Protein AF-A0A9E4SX41-F1 (afdb_monomer)

Radius of gyration: 16.55 Å; Cα contacts (8 Å, |Δi|>4): 25; chains: 1; bounding box: 34×38×34 Å

Secondary structure (DSSP, 8-state):
--HHHHHHHHHHHHHHHHHHS-TT---SS-------EEEEE-SS-EEEEE---S--GGG---

pLDDT: mean 72.89, std 15.38, range [45.5, 95.56]

Sequence (62 aa):
MSDFEQHIQERMSRAYQRVFGSPANPGFGRPYMEPPVDIYHTDKEVVVLMEIAGIPEEEIEL

Solvent-accessible surface area (backbone atoms only — not comparable to full-atom values): 4323 Å² total; per-residue (Å²): 134,56,75,65,58,55,54,52,50,54,52,51,54,53,5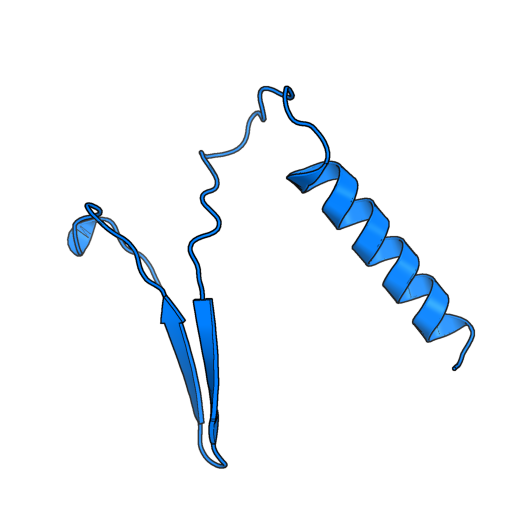1,48,45,72,76,68,62,55,101,78,64,86,61,97,54,76,91,79,79,84,63,66,68,51,78,48,79,58,102,86,50,76,48,80,46,69,66,72,84,93,65,59,74,92,79,63,84,133

Foldseek 3Di:
DDPVVVVVVVVVVVVCCVVPVDPDDPPPDDPDDDFDWDWDDDPVDIDIDGDDPPDDPVNDDD

Mean predicted aligned error: 13.6 Å

Nearest PDB structures (foldseek):
  7o9m-assembly1_a  TM=4.155E-01  e=6.138E+00  Homo sapiens

Structure (mmCIF, N/CA/C/O backbone):
data_AF-A0A9E4SX41-F1
#
_entry.id   AF-A0A9E4SX41-F1
#
loop_
_atom_site.group_PDB
_atom_site.id
_atom_site.type_symbol
_atom_site.label_atom_id
_atom_site.label_alt_id
_atom_site.label_comp_id
_atom_site.label_asym_id
_atom_site.label_entity_id
_atom_site.label_seq_id
_atom_site.pdbx_PDB_ins_code
_atom_site.Cartn_x
_atom_site.Cartn_y
_atom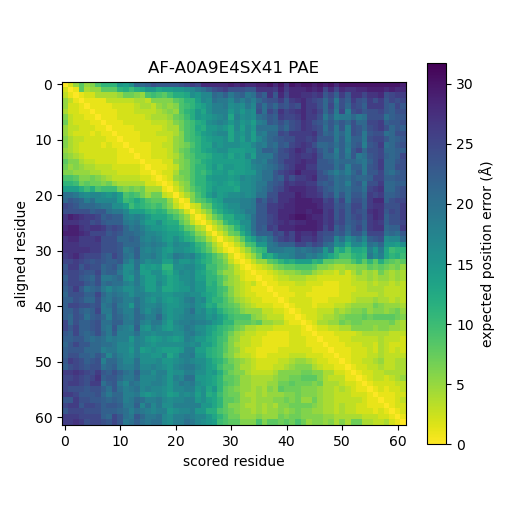_site.Cartn_z
_atom_site.occupancy
_atom_site.B_iso_or_equiv
_atom_s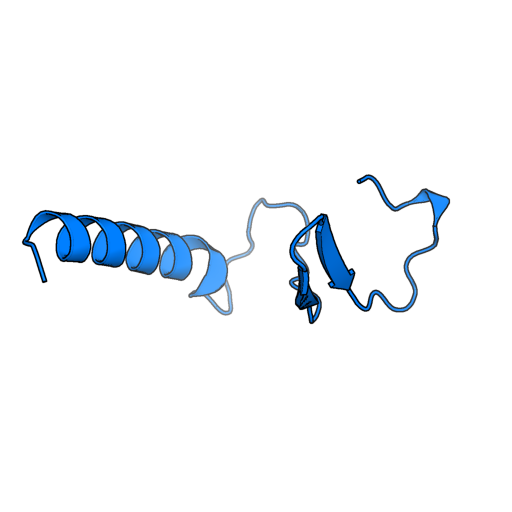ite.auth_seq_id
_atom_site.auth_comp_id
_atom_site.auth_asym_id
_atom_site.auth_atom_id
_atom_site.pdbx_PDB_model_num
ATOM 1 N N . MET A 1 1 ? -18.794 22.215 4.829 1.00 56.91 1 MET A N 1
ATOM 2 C CA . MET A 1 1 ? -17.337 21.974 4.872 1.00 56.91 1 MET A CA 1
ATOM 3 C C . MET A 1 1 ? -16.688 23.242 5.373 1.00 56.91 1 MET A C 1
ATOM 5 O O . MET A 1 1 ? -17.149 24.310 4.986 1.00 56.91 1 MET A O 1
ATOM 9 N N . SER A 1 2 ? -15.728 23.131 6.286 1.00 80.50 2 SER A N 1
ATOM 10 C CA . SER A 1 2 ? -15.062 24.301 6.876 1.00 80.50 2 SER A CA 1
ATOM 11 C C . SER A 1 2 ? -13.936 24.810 5.968 1.00 80.50 2 SER A C 1
ATOM 13 O O . SER A 1 2 ? -13.317 24.021 5.254 1.00 80.50 2 SER A O 1
ATOM 15 N N . ASP A 1 3 ? -13.633 26.110 6.017 1.00 79.19 3 ASP A N 1
ATOM 16 C CA . ASP A 1 3 ? -12.553 26.730 5.224 1.00 79.19 3 ASP A CA 1
ATOM 17 C C . ASP A 1 3 ? -11.184 26.061 5.455 1.00 79.19 3 ASP A C 1
ATOM 19 O O . ASP A 1 3 ? -10.333 26.008 4.566 1.00 79.19 3 ASP A O 1
ATOM 23 N N . PHE A 1 4 ? -10.980 25.484 6.642 1.00 77.81 4 PHE A N 1
ATOM 24 C CA . PHE A 1 4 ? -9.779 24.730 6.988 1.00 77.81 4 PHE A CA 1
ATOM 25 C C . PHE A 1 4 ? -9.637 23.437 6.171 1.00 77.81 4 PHE A C 1
ATOM 27 O O . PHE A 1 4 ? -8.550 23.132 5.681 1.00 77.81 4 PHE A O 1
ATOM 34 N N . GLU A 1 5 ? -10.727 22.693 5.971 1.00 66.12 5 GLU A N 1
ATOM 35 C CA . GLU A 1 5 ? -10.714 21.435 5.210 1.00 66.12 5 GLU A CA 1
ATOM 36 C C . GLU A 1 5 ? -10.383 21.679 3.736 1.00 66.12 5 GLU A C 1
ATOM 38 O O . GLU A 1 5 ? -9.575 20.951 3.157 1.00 66.12 5 GLU A O 1
ATOM 43 N N . GLN A 1 6 ? -10.941 22.743 3.148 1.00 76.19 6 GLN A N 1
ATOM 44 C CA . GLN A 1 6 ? -10.632 23.139 1.772 1.00 76.19 6 GLN A CA 1
ATOM 45 C C . GLN A 1 6 ? -9.159 23.531 1.623 1.00 76.19 6 GLN A C 1
ATOM 47 O O . GLN A 1 6 ? -8.493 23.105 0.678 1.00 76.19 6 GLN A O 1
ATOM 52 N N . HIS A 1 7 ? -8.616 24.268 2.596 1.00 74.62 7 HIS A N 1
ATOM 53 C CA . HIS A 1 7 ? -7.212 24.671 2.586 1.00 74.62 7 HIS A CA 1
ATOM 54 C C . HIS A 1 7 ? -6.247 23.474 2.658 1.00 74.62 7 HIS A C 1
ATOM 56 O O . HIS A 1 7 ? -5.217 23.449 1.974 1.00 74.62 7 HIS A O 1
ATOM 62 N N . ILE A 1 8 ? -6.573 22.463 3.469 1.00 78.69 8 ILE A N 1
ATOM 63 C CA . ILE A 1 8 ? -5.775 21.234 3.565 1.00 78.69 8 ILE A CA 1
ATOM 64 C C . ILE A 1 8 ? -5.879 20.415 2.274 1.00 78.69 8 ILE A C 1
ATOM 66 O O . ILE A 1 8 ? -4.850 19.966 1.762 1.00 78.69 8 ILE A O 1
ATOM 70 N N . GLN A 1 9 ? -7.076 20.275 1.701 1.00 71.38 9 GLN A N 1
ATOM 71 C CA . GLN A 1 9 ? -7.270 19.563 0.434 1.00 71.38 9 GLN A CA 1
ATOM 72 C C . GLN A 1 9 ? -6.509 20.214 -0.727 1.00 71.38 9 GLN A C 1
ATOM 74 O O . GLN A 1 9 ? -5.831 19.513 -1.479 1.00 71.38 9 GLN A O 1
ATOM 79 N N . GLU A 1 10 ? -6.530 21.544 -0.845 1.00 77.25 10 GLU A N 1
ATOM 80 C CA . GLU A 1 10 ? -5.753 22.252 -1.869 1.00 77.25 10 GLU A CA 1
ATOM 81 C C . GLU A 1 10 ? -4.244 22.039 -1.706 1.00 77.25 10 GLU A C 1
ATOM 83 O O . GLU A 1 10 ? -3.528 21.858 -2.696 1.00 77.25 10 GLU A O 1
ATOM 88 N N . ARG A 1 11 ? -3.739 22.035 -0.466 1.00 72.44 11 ARG A N 1
ATOM 89 C CA . ARG A 1 11 ? -2.321 21.760 -0.196 1.00 72.44 11 ARG A CA 1
ATOM 90 C C . ARG A 1 11 ? -1.930 20.343 -0.598 1.00 72.44 11 ARG A C 1
ATOM 92 O O . ARG A 1 11 ? -0.903 20.181 -1.259 1.00 72.44 11 ARG A O 1
ATOM 99 N N . MET A 1 12 ? -2.751 19.352 -0.255 1.00 67.00 12 MET A N 1
ATOM 100 C CA . MET A 1 12 ? -2.505 17.958 -0.629 1.00 67.00 12 MET A CA 1
ATOM 101 C C . MET A 1 12 ? -2.576 17.762 -2.146 1.00 67.00 12 MET A C 1
ATOM 103 O O . MET A 1 12 ? -1.671 17.166 -2.725 1.00 67.00 12 MET A O 1
ATOM 107 N N . SER A 1 13 ? -3.569 18.354 -2.815 1.00 69.88 13 SER A N 1
ATOM 108 C CA . SER A 1 13 ? -3.704 18.282 -4.275 1.00 69.88 13 SER A CA 1
ATOM 109 C C . SER A 1 13 ? -2.506 18.905 -5.003 1.00 69.88 13 SER A C 1
ATOM 111 O O . SER A 1 13 ? -2.034 18.351 -5.997 1.00 69.88 13 SER A O 1
ATOM 113 N N . ARG A 1 14 ? -1.976 20.032 -4.507 1.00 70.75 14 ARG A N 1
ATOM 114 C CA . ARG A 1 14 ? -0.776 20.672 -5.077 1.00 70.75 14 ARG A CA 1
ATOM 115 C C . ARG A 1 14 ? 0.497 19.866 -4.820 1.00 70.75 14 ARG A C 1
ATOM 117 O O . ARG A 1 14 ? 1.377 19.850 -5.677 1.00 70.75 14 ARG A O 1
ATOM 124 N N . ALA A 1 15 ? 0.620 19.225 -3.657 1.00 64.75 15 ALA A N 1
ATOM 125 C CA . ALA A 1 15 ? 1.743 18.336 -3.360 1.00 64.75 15 ALA A CA 1
ATOM 126 C C . ALA A 1 15 ? 1.719 17.107 -4.279 1.00 64.75 15 ALA A C 1
ATOM 128 O O . ALA A 1 15 ? 2.725 16.802 -4.916 1.00 64.75 15 ALA A O 1
ATOM 129 N N . TYR A 1 16 ? 0.545 16.495 -4.442 1.00 60.34 16 TYR A N 1
ATOM 130 C CA . TYR A 1 16 ? 0.328 15.360 -5.331 1.00 60.34 16 TYR A CA 1
ATOM 131 C C . TYR A 1 16 ? 0.689 15.691 -6.788 1.00 60.34 16 TYR A C 1
ATOM 133 O O . TYR A 1 16 ? 1.479 14.982 -7.403 1.00 60.34 16 TYR A O 1
ATOM 141 N N . GLN A 1 17 ? 0.234 16.831 -7.324 1.00 62.62 17 GLN A N 1
ATOM 142 C CA . GLN A 1 17 ? 0.599 17.271 -8.681 1.00 62.62 17 GLN A CA 1
ATOM 143 C C . GLN A 1 17 ? 2.102 17.511 -8.878 1.00 62.62 17 GLN A C 1
ATOM 145 O O . GLN A 1 17 ? 2.614 17.312 -9.976 1.00 62.62 17 GLN A O 1
ATOM 150 N N . ARG A 1 18 ? 2.831 17.944 -7.846 1.00 59.00 18 ARG A N 1
ATOM 151 C CA . ARG A 1 18 ? 4.285 18.150 -7.949 1.00 59.00 18 ARG A CA 1
ATOM 152 C C . ARG A 1 18 ? 5.066 16.842 -7.954 1.00 59.00 18 ARG A C 1
ATOM 154 O O . ARG A 1 18 ? 6.115 16.786 -8.587 1.00 59.00 18 ARG A O 1
ATOM 161 N N . VAL A 1 19 ? 4.569 15.834 -7.243 1.00 55.44 19 VAL A N 1
ATOM 162 C CA . VAL A 1 19 ? 5.218 14.522 -7.127 1.00 55.44 19 VAL A CA 1
ATOM 163 C C . VAL A 1 19 ? 4.849 13.622 -8.310 1.00 55.44 19 VAL A C 1
ATOM 165 O O . VAL A 1 19 ? 5.727 12.980 -8.873 1.00 55.44 19 VAL A O 1
ATOM 168 N N . PHE A 1 20 ? 3.586 13.642 -8.742 1.00 52.19 20 PHE A N 1
ATOM 169 C CA . PHE A 1 20 ? 3.035 12.692 -9.716 1.00 52.19 20 PHE A CA 1
ATOM 170 C C . PHE A 1 20 ? 2.576 13.323 -11.040 1.00 52.19 20 PHE A C 1
ATOM 172 O O . PHE A 1 20 ? 2.324 12.622 -12.013 1.00 52.19 20 PHE A O 1
ATOM 179 N N . GLY A 1 21 ? 2.450 14.650 -11.113 1.00 46.19 21 GLY A N 1
ATOM 180 C CA . GLY A 1 21 ? 1.809 15.342 -12.239 1.00 46.19 21 GLY A CA 1
ATOM 181 C C . GLY A 1 21 ? 2.709 15.678 -13.430 1.00 46.19 21 GLY A C 1
ATOM 182 O O . GLY A 1 21 ? 2.281 16.438 -14.296 1.00 46.19 21 GLY A O 1
ATOM 183 N N . SER A 1 22 ? 3.941 15.168 -13.505 1.00 49.88 22 SER A N 1
ATOM 184 C CA . SER A 1 22 ? 4.821 15.426 -14.650 1.00 49.88 22 SER A CA 1
ATOM 185 C C . SER A 1 22 ? 5.217 14.120 -15.348 1.00 49.88 22 SER A C 1
ATOM 187 O O . SER A 1 22 ? 6.015 13.367 -14.795 1.00 49.88 22 SER A O 1
ATOM 189 N N . PRO A 1 23 ? 4.729 13.858 -16.578 1.00 50.66 23 PRO A N 1
ATOM 190 C CA . PRO A 1 23 ? 5.057 12.641 -17.330 1.00 50.66 23 PRO A CA 1
ATOM 191 C C . PRO A 1 23 ? 6.525 12.557 -17.785 1.00 50.66 23 PRO A C 1
ATOM 193 O O . PRO A 1 23 ? 6.912 11.581 -18.418 1.00 50.66 23 PRO A O 1
ATOM 1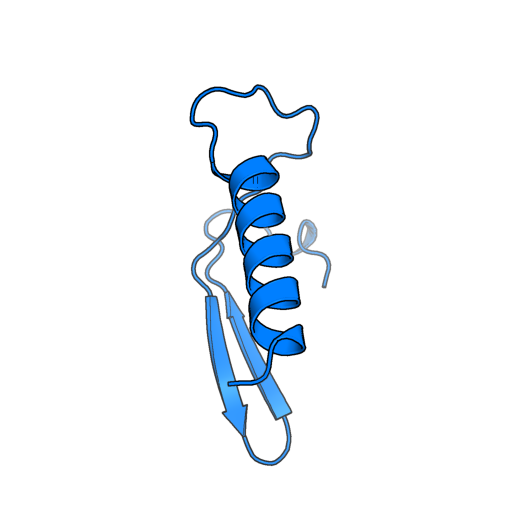96 N N . ALA A 1 24 ? 7.330 13.599 -17.542 1.00 46.66 24 ALA A N 1
ATOM 197 C CA . ALA A 1 24 ? 8.666 13.755 -18.114 1.00 46.66 24 ALA A CA 1
ATOM 198 C C . ALA A 1 24 ? 9.653 14.480 -17.184 1.00 46.66 24 ALA A C 1
ATOM 200 O O . ALA A 1 24 ? 10.633 15.053 -17.660 1.00 46.66 24 ALA A O 1
ATOM 201 N N . ASN A 1 25 ? 9.414 14.494 -15.871 1.00 46.75 25 ASN A N 1
ATOM 202 C CA . ASN A 1 25 ? 10.418 15.011 -14.947 1.00 46.75 25 ASN A CA 1
ATOM 203 C C . ASN A 1 25 ? 11.383 13.864 -14.620 1.00 46.75 25 ASN A C 1
ATOM 205 O O . ASN A 1 25 ? 10.930 12.858 -14.069 1.00 46.75 25 ASN A O 1
ATOM 209 N N . PRO A 1 26 ? 12.687 13.965 -14.933 1.00 49.31 26 PRO A N 1
ATOM 210 C CA . PRO A 1 26 ? 13.670 13.033 -14.414 1.00 49.31 26 PRO A CA 1
ATOM 211 C C . PRO A 1 26 ? 13.787 13.341 -12.923 1.00 49.31 26 PRO A C 1
ATOM 213 O O . PRO A 1 26 ? 14.583 14.177 -12.495 1.00 49.31 26 PRO A O 1
ATOM 216 N N . GLY A 1 27 ? 12.892 12.754 -12.133 1.00 48.06 27 GLY A N 1
ATOM 217 C CA . GLY A 1 27 ? 12.925 12.902 -10.695 1.00 48.06 27 GLY A CA 1
ATOM 218 C C . GLY A 1 27 ? 14.289 12.428 -10.219 1.00 48.06 27 GLY A C 1
ATOM 219 O O . GLY A 1 27 ? 14.639 11.267 -10.400 1.00 48.06 27 GLY A O 1
ATOM 220 N N . PHE A 1 28 ? 15.049 13.314 -9.575 1.00 45.50 28 PHE A N 1
ATOM 221 C CA . PHE A 1 28 ? 16.159 12.965 -8.681 1.00 45.50 28 PHE A CA 1
ATOM 222 C C . PHE A 1 28 ? 15.624 12.236 -7.426 1.00 45.50 28 PHE A C 1
ATOM 224 O O . PHE A 1 28 ? 15.985 12.540 -6.293 1.00 45.50 28 PHE A O 1
ATOM 231 N N . GLY A 1 29 ? 14.682 11.318 -7.618 1.00 51.94 29 GLY A N 1
ATOM 232 C CA . GLY A 1 29 ? 14.070 10.483 -6.606 1.00 51.94 29 GLY A CA 1
ATOM 233 C C . GLY A 1 29 ? 14.361 9.032 -6.944 1.00 51.94 29 GLY A C 1
ATOM 234 O O . GLY A 1 29 ? 14.539 8.680 -8.111 1.00 51.94 29 GLY A O 1
ATOM 235 N N . ARG A 1 30 ? 14.426 8.188 -5.911 1.00 52.50 30 ARG A N 1
ATOM 236 C CA . ARG A 1 30 ? 14.436 6.735 -6.103 1.00 52.50 30 ARG A CA 1
ATOM 237 C C . ARG A 1 30 ? 13.261 6.375 -7.025 1.00 52.50 30 ARG A C 1
ATOM 239 O O . ARG A 1 30 ? 12.215 7.009 -6.873 1.00 52.50 30 ARG A O 1
ATOM 246 N N . PRO A 1 31 ? 13.420 5.432 -7.971 1.00 53.28 31 PRO A N 1
ATOM 247 C CA . PRO A 1 31 ? 12.308 4.971 -8.793 1.00 53.28 31 PRO A CA 1
ATOM 248 C C . PRO A 1 31 ? 11.143 4.619 -7.866 1.00 53.28 31 PRO A C 1
ATOM 250 O O . PRO A 1 31 ? 11.232 3.694 -7.065 1.00 53.28 31 PRO A O 1
ATOM 253 N N . TYR A 1 32 ? 10.106 5.451 -7.901 1.00 58.34 32 TYR A N 1
ATOM 254 C CA . TYR A 1 32 ? 8.930 5.299 -7.066 1.00 58.34 32 TYR A CA 1
ATOM 255 C C . TYR A 1 32 ? 7.902 4.568 -7.912 1.00 58.34 32 TYR A C 1
ATOM 257 O O . TYR A 1 32 ? 7.394 5.109 -8.894 1.00 58.34 32 TYR A O 1
ATOM 265 N N . MET A 1 33 ? 7.671 3.307 -7.573 1.00 62.69 33 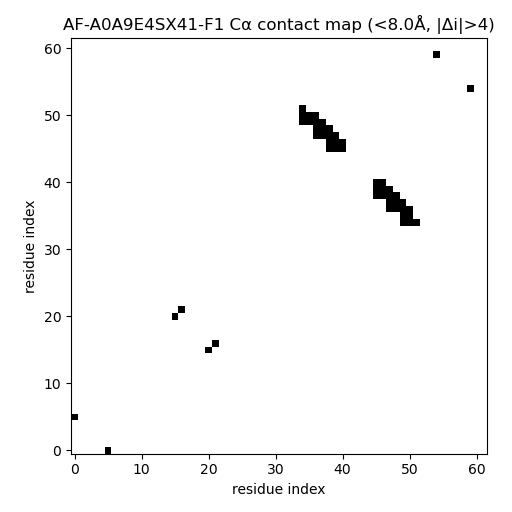MET A N 1
ATOM 266 C CA . MET A 1 33 ? 6.530 2.554 -8.065 1.00 62.69 33 MET A CA 1
ATOM 267 C C . MET A 1 33 ? 5.392 2.761 -7.068 1.00 62.69 33 MET A C 1
ATOM 269 O O . MET A 1 33 ? 5.606 2.637 -5.865 1.00 62.69 33 MET A O 1
ATOM 273 N N . GLU A 1 34 ? 4.198 3.067 -7.566 1.00 70.19 34 GLU A N 1
ATOM 274 C CA . GLU A 1 34 ? 2.962 3.017 -6.783 1.00 70.19 34 GLU A CA 1
ATOM 275 C C . GLU A 1 34 ? 2.230 1.725 -7.180 1.00 70.19 34 GLU A C 1
ATOM 277 O O . GLU A 1 34 ? 1.497 1.721 -8.174 1.00 70.19 34 GLU A O 1
ATOM 282 N N . PRO A 1 35 ? 2.515 0.587 -6.518 1.00 77.75 35 PRO A N 1
ATOM 283 C CA . PRO A 1 35 ? 1.813 -0.658 -6.805 1.00 77.75 35 PRO A CA 1
ATOM 284 C C . PRO A 1 35 ? 0.331 -0.532 -6.424 1.00 77.75 35 PRO A C 1
ATOM 286 O O . PRO A 1 35 ? -0.017 0.286 -5.569 1.00 77.75 35 PRO A O 1
ATOM 289 N N . PRO A 1 36 ? -0.563 -1.329 -7.032 1.00 80.06 36 PRO A N 1
ATOM 290 C CA . PRO A 1 36 ? -1.943 -1.401 -6.575 1.00 80.06 36 PRO A CA 1
ATOM 291 C C . PRO A 1 36 ? -1.979 -1.905 -5.124 1.00 80.06 36 PRO A C 1
ATOM 293 O O . PRO A 1 36 ? -1.311 -2.884 -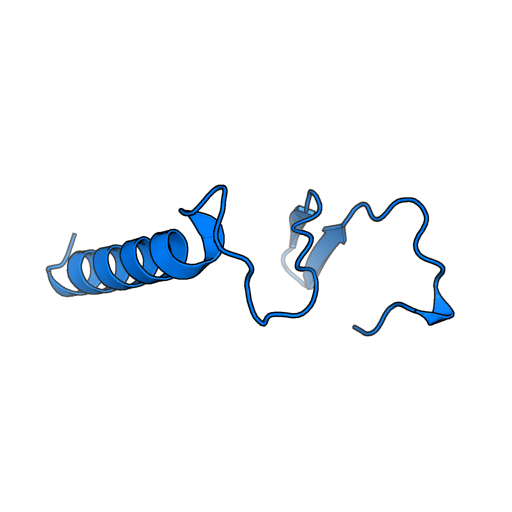4.774 1.00 80.06 36 PRO A O 1
ATOM 296 N N . VAL A 1 37 ? -2.750 -1.209 -4.285 1.00 88.44 37 VAL A N 1
ATOM 297 C CA . VAL A 1 37 ? -2.908 -1.516 -2.861 1.00 88.44 37 VAL A CA 1
ATOM 298 C C . VAL A 1 37 ? -4.387 -1.607 -2.518 1.00 88.44 37 VAL A C 1
ATOM 300 O O . VAL A 1 37 ? -5.140 -0.661 -2.753 1.00 88.44 37 VAL A O 1
ATOM 303 N N . ASP A 1 38 ? -4.767 -2.707 -1.877 1.00 91.69 38 ASP A N 1
ATOM 304 C CA . ASP A 1 38 ? -6.064 -2.862 -1.232 1.00 91.69 38 ASP A CA 1
ATOM 305 C C . ASP A 1 38 ? -5.910 -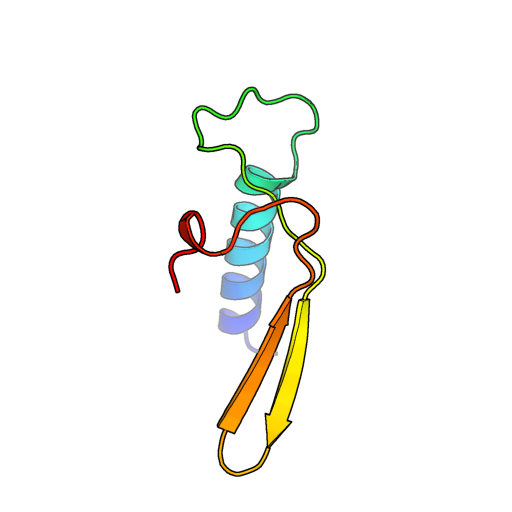2.704 0.282 1.00 91.69 38 ASP A C 1
ATOM 307 O O . ASP A 1 38 ? -5.027 -3.296 0.906 1.00 91.69 38 ASP A O 1
ATOM 311 N N . ILE A 1 39 ? -6.790 -1.911 0.894 1.00 94.00 39 ILE A N 1
ATOM 312 C CA . ILE A 1 39 ? -6.776 -1.659 2.337 1.00 94.00 39 ILE A CA 1
ATOM 313 C C . ILE A 1 39 ? -8.075 -2.170 2.944 1.00 94.00 39 ILE A C 1
ATOM 315 O O . ILE A 1 39 ? -9.166 -1.707 2.605 1.00 94.00 39 ILE A O 1
ATOM 319 N N . TYR A 1 40 ? -7.938 -3.084 3.897 1.00 94.12 40 TYR A N 1
ATOM 320 C CA . TYR A 1 40 ? -9.041 -3.631 4.670 1.00 94.12 40 TYR A CA 1
ATOM 321 C C . TYR A 1 40 ? -8.945 -3.134 6.108 1.00 94.12 40 TYR A C 1
ATOM 323 O O . TYR A 1 40 ? -7.875 -3.123 6.714 1.00 94.12 40 TYR A O 1
ATOM 331 N N . HIS A 1 41 ? -10.083 -2.738 6.669 1.00 95.56 41 HIS A N 1
ATOM 332 C CA . HIS A 1 41 ? -10.175 -2.308 8.056 1.00 95.56 41 HIS A CA 1
ATOM 333 C C . HIS A 1 41 ? -11.104 -3.243 8.821 1.00 95.56 41 HIS A C 1
ATOM 335 O O . HIS A 1 41 ? -12.215 -3.534 8.375 1.00 95.56 41 HIS A O 1
ATOM 341 N N . THR A 1 42 ? -10.641 -3.705 9.974 1.00 91.19 42 THR A N 1
ATOM 342 C CA . THR A 1 42 ? -11.431 -4.474 10.935 1.00 91.19 42 THR A CA 1
ATOM 343 C C . THR A 1 42 ? -11.432 -3.752 12.279 1.00 91.19 42 THR A C 1
ATOM 345 O O . THR A 1 42 ? -10.646 -2.834 12.496 1.00 91.19 42 THR A O 1
ATOM 348 N N . ASP A 1 43 ? -12.251 -4.207 13.226 1.00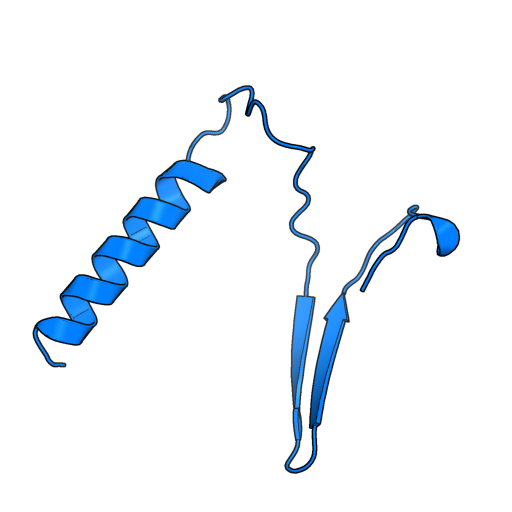 94.38 43 ASP A N 1
ATOM 349 C CA . ASP A 1 43 ? -12.304 -3.610 14.569 1.00 94.38 43 ASP A CA 1
ATOM 350 C C . ASP A 1 43 ? -10.987 -3.729 15.361 1.00 94.38 43 ASP A C 1
ATOM 352 O O . ASP A 1 43 ? -10.827 -3.080 16.395 1.00 94.38 43 ASP A O 1
ATOM 356 N N . LYS A 1 44 ? -10.057 -4.590 14.924 1.00 94.94 44 LYS A N 1
ATOM 357 C CA . LYS A 1 44 ? -8.810 -4.889 15.646 1.00 94.94 44 LYS A CA 1
ATOM 358 C C . LYS A 1 44 ? -7.554 -4.458 14.902 1.00 94.94 44 LYS A C 1
ATOM 360 O O . LYS A 1 44 ? -6.535 -4.226 15.546 1.00 94.94 44 LYS A O 1
ATOM 365 N N . GLU A 1 45 ? -7.612 -4.381 13.578 1.00 92.94 45 GLU A N 1
ATOM 366 C CA . GLU A 1 45 ? -6.431 -4.175 12.746 1.00 92.94 45 GLU A CA 1
ATOM 367 C C . GLU A 1 45 ? -6.757 -3.556 11.386 1.00 92.94 45 GLU A C 1
ATOM 369 O O . GLU A 1 45 ? -7.878 -3.647 10.874 1.00 92.94 45 GLU A O 1
ATOM 374 N N . VAL A 1 46 ? -5.718 -2.964 10.799 1.00 94.69 46 VAL A N 1
ATOM 375 C CA . VAL A 1 46 ? -5.682 -2.499 9.415 1.00 94.69 46 VAL A CA 1
ATOM 376 C C . VAL A 1 46 ? -4.783 -3.452 8.637 1.00 94.69 46 VAL A C 1
ATOM 378 O O . VAL A 1 46 ? -3.621 -3.632 8.997 1.00 94.69 46 VAL A O 1
ATOM 381 N N . VAL A 1 47 ? -5.320 -4.044 7.574 1.00 93.94 47 VAL A N 1
ATOM 382 C CA . VAL A 1 47 ? -4.591 -4.946 6.679 1.00 93.94 47 VAL A CA 1
ATOM 383 C C . VAL A 1 47 ? -4.336 -4.218 5.368 1.00 93.94 47 VAL A C 1
ATOM 385 O O . VAL A 1 47 ? -5.275 -3.774 4.707 1.00 93.94 47 VAL A O 1
ATOM 388 N N . VAL A 1 48 ? -3.064 -4.100 4.997 1.00 92.00 48 VAL A N 1
ATOM 389 C CA . VAL A 1 48 ? -2.619 -3.488 3.741 1.00 92.00 48 VAL A CA 1
ATOM 390 C C . VAL A 1 48 ? -2.098 -4.601 2.841 1.00 92.00 48 VAL A C 1
ATOM 392 O O . VAL A 1 48 ? -1.116 -5.260 3.181 1.00 92.00 48 VAL A O 1
ATOM 395 N N . LEU A 1 49 ? -2.771 -4.830 1.716 1.00 90.25 49 LEU A N 1
ATOM 396 C CA . LEU A 1 49 ? -2.382 -5.810 0.709 1.00 90.25 49 LEU A CA 1
ATOM 397 C C . LEU A 1 49 ? -1.798 -5.076 -0.494 1.00 90.25 49 LEU A C 1
ATOM 399 O O . LEU A 1 49 ? -2.440 -4.187 -1.041 1.00 90.25 49 LEU A O 1
ATOM 403 N N . MET A 1 50 ? -0.595 -5.457 -0.911 1.00 87.56 50 MET A N 1
ATOM 404 C CA . MET A 1 50 ? 0.124 -4.814 -2.006 1.00 87.56 50 MET A CA 1
ATOM 405 C C . MET A 1 50 ? 0.662 -5.877 -2.962 1.00 87.56 50 MET A C 1
ATOM 407 O O . MET A 1 50 ? 1.346 -6.806 -2.530 1.00 87.56 50 MET A O 1
ATOM 411 N N . GLU A 1 51 ? 0.366 -5.742 -4.255 1.00 81.00 51 GLU A N 1
ATOM 412 C CA . GLU A 1 51 ? 0.886 -6.657 -5.273 1.00 81.00 51 GLU A CA 1
ATOM 413 C C . GLU A 1 51 ? 2.202 -6.128 -5.842 1.00 81.00 51 GLU A C 1
ATOM 415 O O . GLU A 1 51 ? 2.240 -5.124 -6.554 1.00 81.00 51 GLU A O 1
ATOM 420 N N . ILE A 1 52 ? 3.292 -6.835 -5.550 1.00 81.38 52 ILE A N 1
ATOM 421 C CA . ILE A 1 52 ? 4.616 -6.523 -6.083 1.00 81.38 52 ILE A CA 1
ATOM 422 C C . ILE A 1 52 ? 5.143 -7.741 -6.838 1.00 81.38 52 ILE A C 1
ATOM 424 O O . ILE A 1 52 ? 5.564 -8.733 -6.246 1.00 81.38 52 ILE A O 1
ATOM 428 N N . ALA A 1 53 ? 5.126 -7.670 -8.168 1.00 80.31 53 ALA A N 1
ATOM 429 C CA . ALA A 1 53 ? 5.636 -8.736 -9.019 1.00 80.31 53 ALA A CA 1
ATOM 430 C C . ALA A 1 53 ? 7.141 -8.572 -9.272 1.00 80.31 53 ALA A C 1
ATO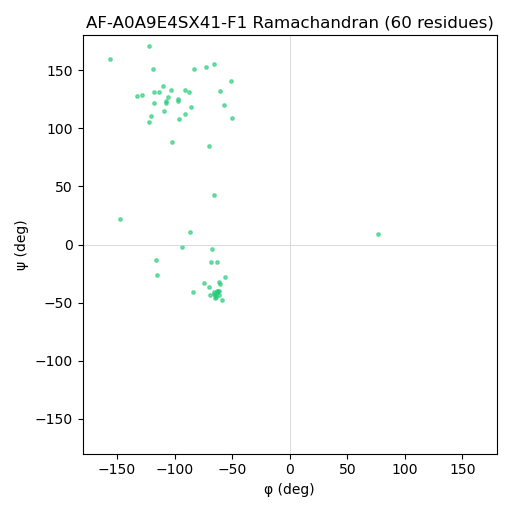M 432 O O . ALA A 1 53 ? 7.601 -7.511 -9.688 1.00 80.31 53 ALA A O 1
ATOM 433 N N . GLY A 1 54 ? 7.896 -9.656 -9.093 1.00 80.94 54 GLY A N 1
ATOM 434 C CA . GLY A 1 54 ? 9.303 -9.722 -9.493 1.00 80.94 54 GLY A CA 1
ATOM 435 C C . GLY A 1 54 ? 10.289 -8.996 -8.574 1.00 80.94 54 GLY A C 1
ATOM 436 O O . GLY A 1 54 ? 11.454 -8.897 -8.946 1.00 80.94 54 GLY A O 1
ATOM 437 N N . ILE A 1 55 ? 9.852 -8.527 -7.400 1.00 79.06 55 ILE A N 1
ATOM 438 C CA . ILE A 1 55 ? 10.750 -8.062 -6.335 1.00 79.06 55 ILE A CA 1
ATOM 439 C C . ILE A 1 55 ? 10.931 -9.213 -5.337 1.00 79.06 55 ILE A C 1
ATOM 441 O O . ILE A 1 55 ? 9.927 -9.752 -4.861 1.00 79.06 55 ILE A O 1
ATOM 445 N N . PRO A 1 56 ? 12.172 -9.642 -5.065 1.00 79.31 56 PRO A N 1
ATOM 446 C CA . PRO A 1 56 ? 12.441 -10.706 -4.111 1.00 79.31 56 PRO A CA 1
ATOM 447 C C . PRO A 1 56 ? 12.226 -10.212 -2.672 1.00 79.31 56 PRO A C 1
ATOM 449 O O . PRO A 1 56 ? 12.348 -9.023 -2.385 1.00 79.31 56 PRO A O 1
ATOM 452 N N . GLU A 1 57 ? 11.883 -11.122 -1.761 1.00 79.44 57 GLU A N 1
ATOM 453 C CA . GLU A 1 57 ? 11.504 -10.774 -0.383 1.00 79.44 57 GLU A CA 1
ATOM 454 C C . GLU A 1 57 ? 12.634 -10.058 0.369 1.00 79.44 57 GLU A C 1
ATOM 456 O O . GLU A 1 57 ? 12.377 -9.139 1.141 1.00 79.44 57 GLU A O 1
ATOM 461 N N . GLU A 1 58 ? 13.891 -10.414 0.094 1.00 88.25 58 GLU A N 1
ATOM 462 C CA . GLU A 1 58 ? 15.065 -9.828 0.748 1.00 88.25 58 GLU A CA 1
ATOM 463 C C . GLU A 1 58 ? 15.300 -8.356 0.374 1.00 88.25 58 GLU A C 1
ATOM 465 O O . GLU A 1 58 ? 16.073 -7.667 1.039 1.00 88.25 58 GLU A O 1
ATOM 470 N N . GLU A 1 59 ? 14.654 -7.875 -0.691 1.00 79.12 59 GLU A N 1
ATOM 471 C CA . GLU A 1 59 ? 14.701 -6.478 -1.132 1.00 79.12 59 GLU A CA 1
ATOM 472 C C . GLU A 1 59 ? 13.545 -5.632 -0.561 1.00 79.12 59 GLU A C 1
ATOM 474 O O . GLU A 1 59 ? 13.493 -4.424 -0.808 1.00 79.12 59 GLU A O 1
ATOM 479 N N . ILE A 1 60 ? 12.623 -6.235 0.203 1.00 78.50 60 ILE A N 1
ATOM 480 C CA . ILE A 1 60 ? 11.463 -5.555 0.793 1.00 78.50 60 ILE A CA 1
ATOM 481 C C . ILE A 1 60 ? 11.760 -5.159 2.248 1.00 78.50 60 ILE A C 1
ATOM 483 O O . ILE A 1 60 ? 12.068 -5.996 3.093 1.00 78.50 60 ILE A O 1
ATOM 487 N N . GLU A 1 61 ? 11.593 -3.871 2.556 1.00 76.81 61 GLU A N 1
ATOM 488 C CA . GLU A 1 61 ? 11.620 -3.321 3.918 1.00 76.81 61 GLU A CA 1
ATOM 489 C C . GLU A 1 61 ? 10.222 -2.785 4.276 1.00 76.81 61 GLU A C 1
ATOM 491 O O . GLU A 1 61 ? 9.619 -2.061 3.479 1.00 76.81 61 GLU A O 1
ATOM 496 N N . LEU A 1 62 ? 9.709 -3.153 5.458 1.00 76.50 62 LEU A N 1
ATOM 497 C CA . LEU A 1 62 ? 8.388 -2.762 5.978 1.00 76.50 62 LEU A CA 1
ATOM 498 C C . LEU A 1 62 ? 8.504 -1.833 7.191 1.00 76.50 62 LEU A C 1
ATOM 500 O O . LEU A 1 62 ? 9.323 -2.136 8.090 1.00 76.50 62 LEU A O 1
#